Protein AF-A0A528AIV4-F1 (afdb_monomer_lite)

Structure (mmCIF, N/CA/C/O backbone):
data_AF-A0A528AIV4-F1
#
_entry.id   AF-A0A528AIV4-F1
#
loop_
_atom_site.group_PDB
_atom_site.id
_atom_site.type_symbol
_atom_site.label_atom_id
_atom_sit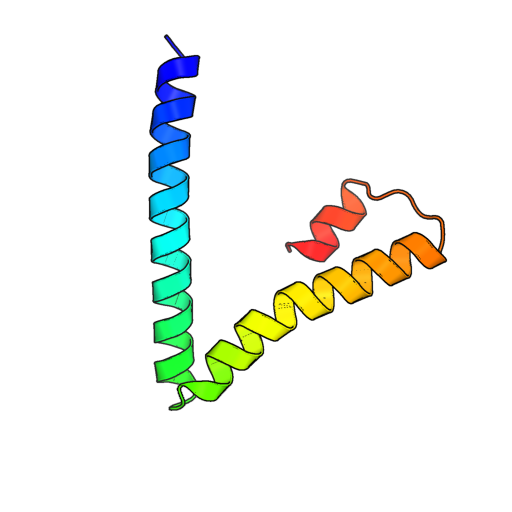e.label_alt_id
_atom_site.label_comp_id
_atom_site.label_asym_id
_atom_site.label_entity_id
_atom_site.label_seq_id
_atom_site.pdbx_PDB_ins_code
_atom_site.Cartn_x
_atom_site.Cartn_y
_atom_site.Cartn_z
_atom_site.occupancy
_atom_site.B_iso_or_equiv
_atom_site.auth_seq_id
_atom_site.auth_comp_id
_atom_site.auth_asym_id
_atom_site.auth_atom_id
_atom_site.pdbx_PDB_model_num
ATOM 1 N N . GLY A 1 1 ? -1.891 25.847 20.400 1.00 60.69 1 GLY A N 1
ATOM 2 C CA . GLY A 1 1 ? -0.450 25.528 20.327 1.00 60.69 1 GLY A CA 1
ATOM 3 C C . GLY A 1 1 ? -0.188 24.180 19.677 1.00 60.69 1 GLY A C 1
ATOM 4 O O . GLY A 1 1 ? 0.576 24.131 18.727 1.00 60.69 1 GLY A O 1
ATOM 5 N N . ILE A 1 2 ? -0.844 23.116 20.152 1.00 58.59 2 ILE A N 1
ATOM 6 C CA . ILE A 1 2 ? -0.652 21.723 19.702 1.00 58.59 2 ILE A CA 1
ATOM 7 C C . ILE A 1 2 ? -1.287 21.401 18.334 1.00 58.59 2 ILE A C 1
ATOM 9 O O . ILE A 1 2 ? -0.600 20.888 17.460 1.00 58.59 2 ILE A O 1
ATOM 13 N N . THR A 1 3 ? -2.514 21.861 18.066 1.00 67.44 3 THR A N 1
ATOM 14 C CA . THR A 1 3 ? -3.243 21.601 16.805 1.00 67.44 3 THR A CA 1
ATOM 15 C C . THR A 1 3 ? -2.527 22.141 15.559 1.00 67.44 3 THR A C 1
ATOM 17 O O . THR A 1 3 ? -2.571 21.537 14.495 1.00 67.44 3 THR A O 1
ATOM 20 N N . TYR A 1 4 ? -1.813 23.268 15.684 1.00 65.50 4 TYR A N 1
ATOM 21 C CA . TYR A 1 4 ? -1.016 23.832 14.587 1.00 65.50 4 TYR A CA 1
ATOM 22 C C . TYR A 1 4 ? 0.224 22.987 14.279 1.00 65.50 4 TYR A C 1
ATOM 24 O O . TYR A 1 4 ? 0.603 22.881 13.116 1.00 65.50 4 TYR A O 1
ATOM 32 N N . GLN A 1 5 ? 0.852 22.393 15.299 1.00 62.97 5 GLN A N 1
ATOM 33 C CA . GLN A 1 5 ? 1.995 21.499 15.118 1.00 62.97 5 GLN A CA 1
ATOM 34 C C . GLN A 1 5 ? 1.544 20.129 14.611 1.00 62.97 5 GLN A C 1
ATOM 36 O O . GLN A 1 5 ? 2.243 19.577 13.781 1.00 62.97 5 GLN A O 1
ATOM 41 N N . GLU A 1 6 ? 0.369 19.621 14.995 1.00 62.69 6 GLU A N 1
ATOM 42 C CA . GLU A 1 6 ? -0.228 18.417 14.386 1.00 62.69 6 GLU A CA 1
ATOM 43 C C . GLU A 1 6 ? -0.574 18.617 12.911 1.00 62.69 6 GLU A C 1
ATOM 45 O O . GLU A 1 6 ? -0.287 17.749 12.098 1.00 62.69 6 GLU A O 1
ATOM 50 N N . LEU A 1 7 ? -1.119 19.775 12.529 1.00 62.50 7 LEU A N 1
ATOM 51 C CA . LEU A 1 7 ? -1.376 20.087 11.119 1.00 62.50 7 LEU A CA 1
ATOM 52 C C . LEU A 1 7 ? -0.072 20.208 10.316 1.00 62.50 7 LEU A C 1
ATOM 54 O O . LEU A 1 7 ? 0.024 19.693 9.200 1.00 62.50 7 LEU A O 1
ATOM 58 N N . LYS A 1 8 ? 0.961 20.842 10.886 1.00 64.31 8 LYS A N 1
ATOM 59 C CA . LYS A 1 8 ? 2.278 20.970 10.239 1.00 64.31 8 LYS A CA 1
ATOM 60 C C . LYS A 1 8 ? 3.037 19.639 10.195 1.00 64.31 8 LYS A C 1
ATOM 62 O O . LYS A 1 8 ? 3.619 19.307 9.168 1.00 64.31 8 LYS A O 1
ATOM 67 N N . ALA A 1 9 ? 3.003 18.866 11.277 1.00 63.91 9 ALA A N 1
ATOM 68 C CA . ALA A 1 9 ? 3.611 17.544 11.373 1.00 63.91 9 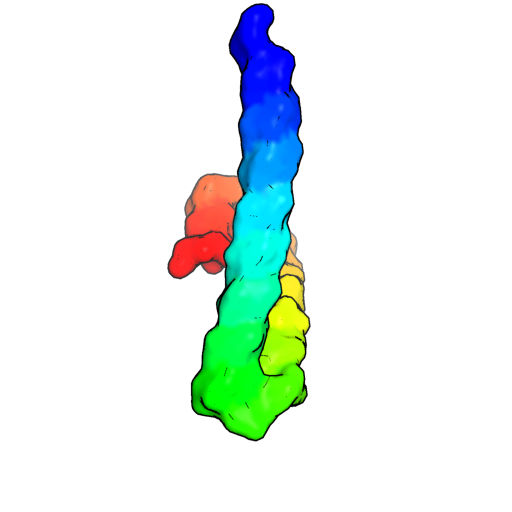ALA A CA 1
ATOM 69 C C . ALA A 1 9 ? 2.867 16.527 10.506 1.00 63.91 9 ALA A C 1
ATOM 71 O O . ALA A 1 9 ? 3.520 15.723 9.861 1.00 63.91 9 ALA A O 1
ATOM 72 N N . GLY A 1 10 ? 1.538 16.603 10.403 1.00 64.25 10 GLY A N 1
ATOM 73 C CA . GLY A 1 10 ? 0.733 15.791 9.489 1.00 64.25 10 GLY A CA 1
ATOM 74 C C . GLY A 1 10 ? 1.042 16.094 8.022 1.00 64.25 10 GLY A C 1
ATOM 75 O O . GLY A 1 10 ? 1.169 15.180 7.208 1.00 64.25 10 GLY A O 1
ATOM 76 N N . SER A 1 11 ? 1.261 17.371 7.691 1.00 70.56 11 SER A N 1
ATOM 77 C CA . SER A 1 11 ? 1.710 17.791 6.359 1.00 70.56 11 SER A CA 1
ATOM 78 C C . SER A 1 11 ? 3.101 17.235 6.019 1.00 70.56 11 SER A C 1
ATOM 80 O O . SER A 1 11 ? 3.287 16.655 4.949 1.00 70.56 11 SER A O 1
ATOM 82 N N . ILE A 1 12 ? 4.058 17.316 6.951 1.00 76.69 12 ILE A N 1
ATOM 83 C CA . ILE A 1 12 ? 5.402 16.739 6.772 1.00 76.69 12 ILE A CA 1
ATOM 84 C C . ILE A 1 12 ? 5.346 15.206 6.731 1.00 76.69 12 ILE A C 1
ATOM 86 O O . ILE A 1 12 ? 5.990 14.601 5.880 1.00 76.69 12 ILE A O 1
ATOM 90 N N . ALA A 1 13 ? 4.549 14.569 7.589 1.00 78.38 13 ALA A N 1
ATOM 91 C CA . ALA A 1 13 ? 4.378 13.118 7.621 1.00 78.38 13 ALA A CA 1
ATOM 92 C C . ALA A 1 13 ? 3.830 12.590 6.290 1.00 78.38 13 ALA A C 1
ATOM 94 O O . ALA A 1 13 ? 4.322 11.586 5.785 1.00 78.38 13 ALA A O 1
ATOM 95 N N . SER A 1 14 ? 2.885 13.308 5.678 1.00 80.25 14 SER A N 1
ATOM 96 C CA . SER A 1 14 ? 2.343 12.967 4.357 1.00 80.25 14 SER A CA 1
ATOM 97 C C . SER A 1 14 ? 3.419 13.030 3.265 1.00 80.25 14 SER A C 1
ATOM 99 O O . SER A 1 14 ? 3.507 12.137 2.424 1.00 80.25 14 SER A O 1
ATOM 101 N N . ILE A 1 15 ? 4.281 14.054 3.302 1.00 84.38 15 ILE A N 1
ATOM 102 C CA . ILE A 1 15 ? 5.407 14.209 2.364 1.00 84.38 15 ILE A CA 1
ATOM 103 C C . ILE A 1 15 ? 6.438 13.089 2.554 1.00 84.38 15 ILE A C 1
ATOM 105 O O . ILE A 1 15 ? 6.878 12.485 1.576 1.00 84.38 15 ILE A O 1
ATOM 109 N N . VAL A 1 16 ? 6.807 12.784 3.80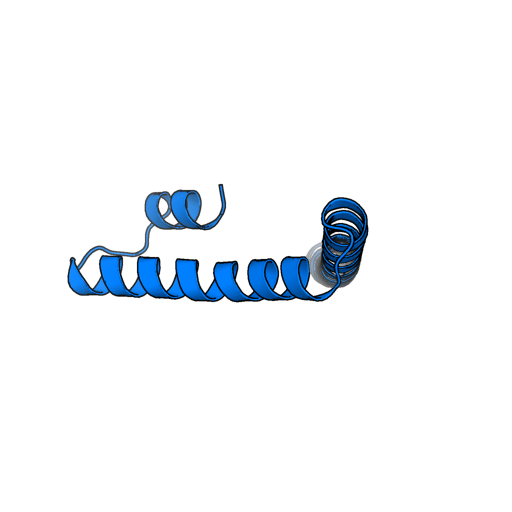1 1.00 88.00 16 VAL A N 1
ATOM 110 C CA . VAL A 1 16 ? 7.758 11.709 4.128 1.00 88.00 16 VAL A CA 1
ATOM 111 C C . VAL A 1 16 ? 7.205 10.347 3.707 1.00 88.00 16 VAL A C 1
ATOM 113 O O . VAL A 1 16 ? 7.943 9.550 3.133 1.00 88.00 16 VAL A O 1
ATOM 116 N N . PHE A 1 17 ? 5.912 10.093 3.915 1.00 84.56 17 PHE A N 1
ATOM 117 C CA . PHE A 1 17 ? 5.261 8.857 3.481 1.00 84.56 17 PHE A CA 1
ATOM 118 C C . PHE A 1 17 ? 5.244 8.724 1.951 1.00 84.56 17 PHE A C 1
ATOM 120 O O . PHE A 1 17 ? 5.569 7.664 1.417 1.00 84.56 17 PHE A O 1
ATOM 127 N N . GLY A 1 18 ? 4.947 9.813 1.233 1.00 87.88 18 GLY A N 1
ATOM 128 C CA . GLY A 1 18 ? 5.023 9.844 -0.230 1.00 87.88 18 GLY A CA 1
ATOM 129 C C . GLY A 1 18 ? 6.434 9.553 -0.751 1.00 87.88 18 GLY A C 1
ATOM 130 O O . GLY A 1 18 ? 6.607 8.733 -1.651 1.00 87.88 18 GLY A O 1
ATOM 131 N N . LEU A 1 19 ? 7.457 10.156 -0.140 1.00 87.69 19 LEU A N 1
ATOM 132 C CA . LEU A 1 19 ? 8.862 9.873 -0.452 1.00 87.69 19 LEU A CA 1
ATOM 133 C C . LEU A 1 19 ? 9.239 8.417 -0.156 1.00 87.69 19 LEU A C 1
ATOM 135 O O . LEU A 1 19 ? 9.889 7.781 -0.985 1.00 87.69 19 LEU A O 1
ATOM 139 N N . ALA A 1 20 ? 8.807 7.871 0.982 1.00 87.31 20 ALA A N 1
ATOM 140 C CA . ALA A 1 20 ? 9.041 6.473 1.333 1.00 87.31 20 ALA A CA 1
ATOM 141 C C . ALA A 1 20 ? 8.423 5.521 0.298 1.00 87.31 20 ALA A C 1
ATOM 143 O O . ALA A 1 20 ? 9.078 4.572 -0.128 1.00 87.31 20 ALA A O 1
ATOM 144 N N . MET A 1 21 ? 7.207 5.808 -0.175 1.00 86.06 21 MET A N 1
ATOM 145 C CA . MET A 1 21 ? 6.547 5.014 -1.214 1.00 86.06 21 MET A CA 1
ATOM 146 C C . MET A 1 21 ? 7.314 5.036 -2.544 1.00 86.06 21 MET A C 1
ATOM 148 O O . MET A 1 21 ? 7.481 3.988 -3.170 1.00 86.06 21 MET A O 1
ATOM 152 N N . VAL A 1 22 ? 7.846 6.194 -2.948 1.00 88.50 22 VAL A N 1
ATOM 153 C CA . VAL A 1 22 ? 8.711 6.300 -4.136 1.00 88.50 22 VAL A CA 1
ATOM 154 C C . VAL A 1 22 ? 9.994 5.487 -3.954 1.00 88.50 22 VAL A C 1
ATOM 156 O O . VAL A 1 22 ? 10.383 4.750 -4.857 1.00 88.50 22 VAL A O 1
ATOM 159 N N . PHE A 1 23 ? 10.636 5.569 -2.788 1.00 89.00 23 PHE A N 1
ATOM 160 C CA . PHE A 1 23 ? 11.841 4.789 -2.500 1.00 89.00 23 PHE A CA 1
ATOM 161 C C . PHE A 1 23 ? 11.582 3.282 -2.536 1.00 89.00 23 PHE A C 1
ATOM 163 O O . PHE A 1 23 ? 12.354 2.555 -3.156 1.00 89.00 23 PHE A O 1
ATOM 170 N N . VAL A 1 24 ? 1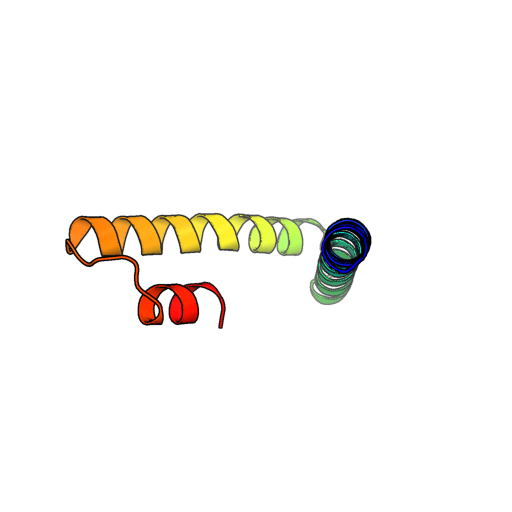0.485 2.811 -1.938 1.00 87.50 24 VAL A N 1
ATOM 171 C CA . VAL A 1 24 ? 10.086 1.397 -1.999 1.00 87.50 24 VAL A CA 1
ATOM 172 C C . VAL A 1 24 ? 9.861 0.966 -3.448 1.00 87.50 24 VAL A C 1
ATOM 174 O O . VAL A 1 24 ? 10.384 -0.068 -3.855 1.00 87.50 24 VAL A O 1
ATOM 177 N N . PHE A 1 25 ? 9.165 1.773 -4.254 1.00 86.12 25 PHE A N 1
ATOM 178 C CA . PHE A 1 25 ? 8.976 1.487 -5.677 1.00 86.12 25 PHE A CA 1
ATOM 179 C C . PHE A 1 25 ? 10.311 1.349 -6.422 1.00 86.12 25 PHE A C 1
ATOM 181 O O . PHE A 1 25 ? 10.503 0.381 -7.155 1.00 86.12 25 PHE A O 1
ATOM 188 N N . LEU A 1 26 ? 11.249 2.279 -6.212 1.00 87.00 26 LEU A N 1
ATOM 189 C CA . LEU A 1 26 ? 12.563 2.253 -6.862 1.00 87.00 26 LEU A CA 1
ATOM 190 C C . LEU A 1 26 ? 13.417 1.061 -6.409 1.00 87.00 26 LEU A C 1
ATOM 192 O O . LEU A 1 26 ? 14.084 0.445 -7.238 1.00 87.00 26 LEU A O 1
ATOM 196 N N . ILE A 1 27 ? 13.375 0.707 -5.122 1.00 88.06 27 ILE A N 1
ATOM 197 C CA . ILE A 1 27 ? 14.081 -0.464 -4.583 1.00 88.06 27 ILE A CA 1
ATOM 198 C C . ILE A 1 27 ? 13.518 -1.749 -5.189 1.00 88.06 27 ILE A C 1
ATOM 200 O O . ILE A 1 27 ? 14.290 -2.588 -5.645 1.00 88.06 27 ILE A O 1
ATOM 204 N N . LEU A 1 28 ? 12.191 -1.893 -5.251 1.00 85.00 28 LEU A N 1
ATOM 205 C CA . LEU A 1 28 ? 11.555 -3.047 -5.890 1.00 85.00 28 LEU A CA 1
ATOM 206 C C . LEU A 1 28 ? 11.863 -3.086 -7.394 1.00 85.00 28 LEU A C 1
ATOM 208 O O . LEU A 1 28 ? 12.106 -4.161 -7.932 1.00 85.00 28 LEU A O 1
ATOM 212 N N . ALA A 1 29 ? 11.900 -1.937 -8.075 1.00 83.38 29 ALA A N 1
ATOM 213 C CA . ALA A 1 29 ? 12.246 -1.865 -9.497 1.00 83.38 29 ALA A CA 1
ATOM 214 C C . ALA A 1 29 ? 13.682 -2.323 -9.761 1.00 83.38 29 ALA A C 1
ATOM 216 O O . ALA A 1 29 ? 13.924 -3.080 -10.700 1.00 83.38 29 ALA A O 1
ATOM 217 N N . ALA A 1 30 ? 14.617 -1.903 -8.908 1.00 85.31 30 ALA A N 1
ATOM 218 C CA . ALA A 1 30 ? 16.000 -2.354 -8.960 1.00 85.31 30 ALA A CA 1
ATOM 219 C C . ALA A 1 30 ? 16.131 -3.844 -8.596 1.00 85.31 30 ALA A C 1
ATOM 221 O O . ALA A 1 30 ? 16.898 -4.556 -9.235 1.00 85.31 30 ALA A O 1
ATOM 222 N N . GLN A 1 31 ? 15.370 -4.329 -7.610 1.00 84.75 31 GLN A N 1
ATOM 223 C CA . GLN A 1 31 ? 15.407 -5.724 -7.162 1.00 84.75 31 GLN A CA 1
ATOM 224 C C . GLN A 1 31 ? 14.834 -6.700 -8.196 1.00 84.75 31 GLN A C 1
ATOM 226 O O . GLN A 1 31 ? 15.390 -7.777 -8.388 1.00 84.75 31 GLN A O 1
ATOM 231 N N . TYR A 1 32 ? 13.722 -6.348 -8.842 1.00 82.00 32 TYR A N 1
ATOM 232 C CA . TYR A 1 32 ? 13.078 -7.183 -9.858 1.00 82.00 32 TYR A CA 1
ATOM 233 C C . TYR A 1 32 ? 13.619 -6.942 -11.274 1.00 82.00 32 TYR A C 1
ATOM 235 O O . TYR A 1 32 ? 13.066 -7.497 -12.223 1.00 82.00 32 TYR A O 1
ATOM 243 N N . GLU A 1 33 ? 14.638 -6.084 -11.422 1.00 82.00 33 GLU A N 1
ATOM 244 C CA . GLU A 1 33 ? 15.232 -5.665 -12.704 1.00 82.00 33 GLU A CA 1
ATOM 245 C C . GLU A 1 33 ? 14.189 -5.183 -13.734 1.00 82.00 33 GLU A C 1
ATOM 247 O O . GLU A 1 33 ? 14.396 -5.210 -14.947 1.00 82.00 33 GLU A O 1
ATOM 252 N N . SER A 1 34 ? 13.023 -4.752 -13.255 1.00 77.00 34 SER A N 1
ATOM 253 C CA . SER A 1 34 ? 11.837 -4.532 -14.070 1.00 77.00 34 SER A CA 1
ATOM 254 C C . SER A 1 34 ? 10.962 -3.462 -13.446 1.00 77.00 34 SER A C 1
ATOM 256 O O . SER A 1 34 ? 10.699 -3.463 -12.248 1.00 77.00 34 SER A O 1
ATOM 258 N N . TRP A 1 35 ? 10.455 -2.569 -14.291 1.00 77.81 35 TRP A N 1
ATOM 259 C CA . TRP A 1 35 ? 9.555 -1.483 -13.902 1.00 77.81 35 TRP A CA 1
ATOM 260 C C . TRP A 1 35 ? 8.094 -1.941 -13.813 1.00 77.81 35 TRP A C 1
ATOM 262 O O . TRP A 1 35 ? 7.274 -1.287 -13.172 1.00 77.81 35 TRP A O 1
ATOM 272 N N . ALA A 1 36 ? 7.761 -3.075 -14.437 1.00 82.62 36 ALA A N 1
ATOM 273 C CA . ALA A 1 36 ? 6.402 -3.605 -14.465 1.00 82.62 36 ALA A CA 1
ATOM 274 C C . ALA A 1 36 ? 6.041 -4.330 -13.160 1.00 82.62 36 ALA A C 1
ATOM 276 O O . ALA A 1 36 ? 4.938 -4.158 -12.642 1.00 82.62 36 ALA A O 1
ATOM 277 N N . MET A 1 37 ? 6.979 -5.101 -12.599 1.00 82.12 37 MET A N 1
ATOM 278 C CA . MET A 1 37 ? 6.747 -5.894 -11.384 1.00 82.12 37 MET A CA 1
ATOM 279 C C . MET A 1 37 ? 6.379 -5.026 -10.161 1.00 82.12 37 MET A C 1
ATOM 281 O O . MET A 1 37 ? 5.365 -5.313 -9.527 1.00 82.12 37 MET A O 1
ATOM 285 N N . PRO A 1 38 ? 7.084 -3.919 -9.852 1.00 80.62 38 PRO A N 1
ATOM 286 C CA . PRO A 1 38 ? 6.732 -3.035 -8.738 1.00 80.62 38 PRO A CA 1
ATOM 287 C C . PRO A 1 38 ? 5.370 -2.371 -8.920 1.00 80.62 38 PRO A C 1
ATOM 289 O O . PRO A 1 38 ? 4.629 -2.205 -7.956 1.00 80.62 38 PRO A O 1
ATOM 292 N N . PHE A 1 39 ? 5.017 -2.016 -10.159 1.00 83.06 39 PHE A N 1
ATOM 293 C CA . PHE A 1 39 ? 3.716 -1.432 -10.468 1.00 83.06 39 PHE A CA 1
ATOM 294 C C . PHE A 1 39 ? 2.581 -2.441 -10.243 1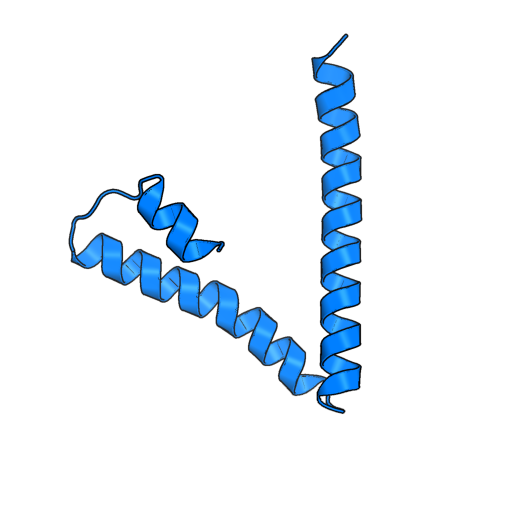.00 83.06 39 PHE A C 1
ATOM 296 O O . PHE A 1 39 ? 1.552 -2.095 -9.662 1.00 83.06 39 PHE A O 1
ATOM 303 N N . MET A 1 40 ? 2.790 -3.707 -10.624 1.00 85.44 40 MET A N 1
ATOM 304 C CA . MET A 1 40 ? 1.847 -4.788 -10.327 1.00 85.44 40 MET A CA 1
ATOM 305 C C . MET A 1 40 ? 1.692 -5.018 -8.823 1.00 85.44 40 MET A C 1
ATOM 307 O O . MET A 1 40 ? 0.565 -5.168 -8.359 1.00 85.44 40 MET A O 1
ATOM 311 N N . VAL A 1 41 ? 2.785 -4.994 -8.053 1.00 85.25 41 VAL A N 1
ATOM 312 C CA . VAL A 1 41 ? 2.730 -5.106 -6.585 1.00 85.25 41 VAL A CA 1
ATOM 313 C C . VAL A 1 41 ? 1.936 -3.944 -5.984 1.00 85.25 41 VAL A C 1
ATOM 315 O O . VAL A 1 41 ? 1.052 -4.173 -5.159 1.00 85.25 41 VAL A O 1
ATOM 318 N N . LEU A 1 42 ? 2.175 -2.712 -6.443 1.00 85.88 42 LEU A N 1
ATOM 319 C CA . LEU A 1 42 ? 1.464 -1.529 -5.951 1.00 85.88 42 LEU A CA 1
ATOM 320 C C . LEU A 1 42 ? -0.049 -1.594 -6.221 1.00 85.88 42 LEU A C 1
ATOM 322 O O . LEU A 1 42 ? -0.828 -1.122 -5.400 1.00 85.88 42 LEU A O 1
ATOM 326 N N . LEU A 1 43 ? -0.469 -2.185 -7.348 1.00 86.88 43 LEU A N 1
ATOM 327 C CA . LEU A 1 43 ? -1.880 -2.412 -7.691 1.00 86.88 43 LEU A CA 1
ATOM 328 C C . LEU A 1 43 ? -2.489 -3.638 -6.995 1.00 86.88 43 LEU A C 1
ATOM 330 O O . LEU A 1 43 ? -3.690 -3.657 -6.721 1.00 86.88 43 LEU A O 1
ATOM 334 N N . ALA A 1 44 ? -1.682 -4.654 -6.692 1.00 87.69 44 ALA A N 1
ATOM 335 C CA . ALA A 1 44 ? -2.138 -5.853 -5.998 1.00 87.69 44 ALA A CA 1
ATOM 336 C C . ALA A 1 44 ? -2.560 -5.550 -4.553 1.00 87.69 44 ALA A C 1
ATOM 338 O O . ALA A 1 44 ? -3.529 -6.134 -4.078 1.00 87.69 44 ALA A O 1
ATOM 339 N N . VAL A 1 45 ? -1.891 -4.611 -3.875 1.00 88.38 45 VAL A N 1
ATOM 340 C CA . VAL A 1 45 ? -2.217 -4.204 -2.495 1.00 88.38 45 VAL A CA 1
ATOM 341 C C . VAL A 1 45 ? -3.655 -3.670 -2.347 1.00 88.38 45 VAL A C 1
ATOM 343 O O . VAL A 1 45 ? -4.411 -4.243 -1.560 1.00 88.38 45 VAL A O 1
ATOM 346 N N . PRO A 1 46 ? -4.104 -2.631 -3.085 1.00 87.12 46 PRO A N 1
ATOM 347 C CA . PRO A 1 46 ? -5.479 -2.149 -2.985 1.00 87.12 46 PRO A CA 1
ATOM 348 C C . PRO A 1 46 ? -6.494 -3.189 -3.468 1.00 87.12 46 PRO A C 1
ATOM 350 O O . PRO A 1 46 ? -7.589 -3.261 -2.916 1.00 87.12 46 PRO A O 1
ATOM 353 N N . LEU A 1 47 ? -6.138 -4.032 -4.444 1.00 91.19 47 LEU A N 1
ATOM 354 C CA . LEU A 1 47 ? -6.997 -5.132 -4.881 1.00 91.19 47 LEU A CA 1
ATOM 355 C C . LEU A 1 47 ? -7.179 -6.191 -3.777 1.00 91.19 47 LEU A C 1
ATOM 357 O O . LEU A 1 47 ? -8.295 -6.662 -3.558 1.00 91.19 47 LEU A O 1
ATOM 361 N N . ALA A 1 48 ? -6.111 -6.538 -3.055 1.00 88.31 48 ALA A N 1
ATOM 362 C CA . ALA A 1 48 ? -6.148 -7.475 -1.935 1.00 88.31 48 ALA A CA 1
ATOM 363 C C . ALA A 1 48 ? -6.959 -6.915 -0.759 1.00 88.31 48 ALA A C 1
ATOM 365 O O . ALA A 1 48 ? -7.824 -7.611 -0.228 1.00 88.31 48 ALA A O 1
ATOM 366 N N . LEU A 1 49 ? -6.745 -5.641 -0.410 1.00 89.88 49 LEU A N 1
ATOM 367 C CA . LEU A 1 49 ? -7.540 -4.925 0.594 1.00 89.88 49 LEU A CA 1
ATOM 368 C C . LEU A 1 49 ? -9.022 -4.891 0.220 1.00 89.88 49 LEU A C 1
ATOM 370 O O . LEU A 1 49 ? -9.878 -5.160 1.060 1.00 89.88 49 LEU A O 1
ATOM 374 N N . PHE A 1 50 ? -9.333 -4.611 -1.047 1.00 89.94 50 PHE A N 1
ATOM 375 C CA . PHE A 1 50 ? -10.704 -4.628 -1.545 1.00 89.94 50 PHE A CA 1
ATOM 376 C C . PHE A 1 50 ? -11.329 -6.023 -1.430 1.00 89.94 50 PHE A C 1
ATOM 378 O O . PHE A 1 50 ? -12.443 -6.156 -0.925 1.00 89.94 50 PHE A O 1
ATOM 385 N N . GLY A 1 51 ? -10.609 -7.073 -1.832 1.00 89.81 51 GLY A N 1
ATOM 386 C CA . GLY A 1 51 ? -11.069 -8.455 -1.687 1.00 89.81 51 GLY A CA 1
ATOM 387 C C . GLY A 1 51 ? -11.325 -8.835 -0.227 1.00 89.81 51 GLY A C 1
ATOM 388 O O . GLY A 1 51 ? -12.365 -9.413 0.090 1.00 89.81 51 GLY A O 1
ATOM 389 N N . ALA A 1 52 ? -10.421 -8.455 0.675 1.00 87.81 52 ALA A N 1
ATOM 390 C CA . ALA A 1 52 ? -10.564 -8.712 2.101 1.00 87.81 52 ALA A CA 1
ATOM 391 C C . ALA A 1 52 ? -11.753 -7.941 2.703 1.00 87.81 52 ALA A C 1
ATOM 393 O O . ALA A 1 52 ? -12.552 -8.514 3.442 1.00 87.81 52 ALA A O 1
ATOM 394 N N . PHE A 1 53 ? -11.945 -6.679 2.314 1.00 89.31 53 PHE A N 1
ATOM 395 C CA . PHE A 1 53 ? -13.103 -5.872 2.696 1.00 89.31 53 PHE A CA 1
ATOM 396 C C . PHE A 1 53 ? -14.424 -6.493 2.219 1.00 89.31 53 PHE A C 1
ATOM 398 O O . PHE A 1 53 ? -15.353 -6.651 3.010 1.00 89.31 53 PHE A O 1
ATOM 405 N N . VAL A 1 54 ? -14.503 -6.915 0.952 1.00 89.81 54 VAL A N 1
ATOM 406 C CA . VAL A 1 54 ? -15.688 -7.592 0.399 1.00 89.81 54 VAL A CA 1
ATOM 407 C C . VAL A 1 54 ? -15.967 -8.905 1.133 1.00 89.81 54 VAL A C 1
ATOM 409 O O . VAL A 1 54 ? -17.121 -9.191 1.450 1.00 89.81 54 VAL A O 1
ATOM 412 N N . ALA A 1 55 ? -14.934 -9.681 1.463 1.00 89.06 55 ALA A N 1
ATOM 413 C CA . ALA A 1 55 ? -15.088 -10.919 2.222 1.00 89.06 55 ALA A CA 1
ATOM 414 C C . ALA A 1 55 ? -15.622 -10.673 3.646 1.00 89.06 55 ALA A C 1
ATOM 416 O O . ALA A 1 55 ? -16.498 -11.410 4.106 1.00 89.06 55 ALA A O 1
ATOM 417 N N . LEU A 1 56 ? -15.147 -9.626 4.332 1.00 89.62 56 LEU A N 1
ATOM 418 C CA . LEU A 1 56 ? -15.671 -9.224 5.644 1.00 89.62 56 LEU A CA 1
ATOM 419 C C . LEU A 1 56 ? -17.134 -8.774 5.556 1.00 89.62 56 LEU A C 1
ATOM 421 O O . LEU A 1 56 ? -17.948 -9.198 6.381 1.00 89.62 56 LEU A O 1
ATOM 425 N N . LEU A 1 57 ? -17.476 -7.989 4.529 1.00 87.25 57 LEU A N 1
ATOM 426 C CA . LEU A 1 57 ? -18.851 -7.560 4.269 1.00 87.25 57 LEU A CA 1
ATOM 427 C C . LEU A 1 57 ? -19.781 -8.748 4.005 1.00 87.25 57 LEU A C 1
ATOM 429 O O . LEU A 1 57 ? -20.858 -8.817 4.593 1.00 87.25 57 LEU A O 1
ATOM 433 N N . MET A 1 58 ? -19.362 -9.707 3.175 1.00 89.69 58 MET A N 1
ATOM 434 C CA . MET A 1 58 ? -20.130 -10.931 2.909 1.00 89.69 58 MET A CA 1
ATOM 435 C C . MET A 1 58 ? -20.339 -11.771 4.170 1.00 89.69 58 MET A C 1
ATOM 437 O O . MET A 1 58 ? -21.375 -12.413 4.325 1.00 89.69 58 MET A O 1
ATOM 441 N N . ARG A 1 59 ? -19.368 -11.755 5.086 1.00 87.50 59 ARG A N 1
ATOM 442 C CA . ARG A 1 59 ? -19.447 -12.462 6.367 1.00 87.50 59 ARG A CA 1
ATOM 443 C C . ARG A 1 59 ? -20.255 -11.695 7.426 1.00 87.50 59 ARG A C 1
ATOM 445 O O . ARG A 1 59 ? -20.454 -12.224 8.516 1.00 87.50 59 ARG A O 1
ATOM 452 N N . GLY A 1 60 ? -20.715 -10.475 7.126 1.00 85.62 60 GLY A N 1
ATOM 453 C CA . GLY A 1 60 ? -21.455 -9.615 8.057 1.00 85.62 60 GLY A CA 1
ATOM 454 C C . GLY A 1 60 ? -20.635 -9.185 9.276 1.00 85.62 60 GLY A C 1
ATOM 455 O O . GLY A 1 60 ? -21.206 -8.815 10.301 1.00 85.62 60 GLY A O 1
ATOM 456 N N . MET A 1 61 ? -19.303 -9.276 9.195 1.00 82.62 61 MET A N 1
ATOM 457 C CA . MET A 1 61 ? -18.420 -8.916 10.301 1.00 82.62 61 MET A CA 1
ATOM 458 C C . MET A 1 61 ? -18.141 -7.417 10.277 1.00 82.62 61 MET A C 1
ATOM 460 O O . MET A 1 61 ? -17.968 -6.815 9.217 1.00 82.62 61 MET A O 1
ATOM 464 N N . GLN A 1 62 ? -18.101 -6.811 11.460 1.00 83.38 62 GLN A N 1
ATOM 465 C CA . GLN A 1 62 ? -17.748 -5.404 11.594 1.00 83.38 62 GLN A CA 1
ATOM 466 C C . GLN A 1 62 ? -16.251 -5.224 11.352 1.00 83.38 62 GLN A C 1
ATOM 468 O O . GLN A 1 62 ? -15.447 -6.054 11.767 1.00 83.38 62 GLN A O 1
ATOM 473 N N . ILE A 1 63 ? -15.886 -4.123 10.698 1.00 86.56 63 ILE A N 1
ATOM 474 C CA . ILE A 1 63 ? -14.485 -3.751 10.503 1.00 86.56 63 ILE A CA 1
ATOM 475 C C . ILE A 1 63 ? -13.995 -3.129 11.798 1.00 86.56 63 ILE A C 1
ATOM 477 O O . ILE A 1 63 ? -14.237 -1.959 12.094 1.00 86.56 63 ILE A O 1
ATOM 481 N N . ASP A 1 64 ? -13.334 -3.959 12.580 1.00 87.88 64 ASP A N 1
ATOM 482 C CA . ASP A 1 64 ? -12.799 -3.652 13.890 1.00 87.88 64 ASP A CA 1
ATOM 483 C C . ASP A 1 64 ? -11.264 -3.564 13.863 1.00 87.88 64 ASP A C 1
ATOM 485 O O . ASP A 1 64 ? -10.618 -3.663 12.815 1.00 87.88 64 ASP A O 1
ATOM 489 N N . VAL A 1 65 ? -10.659 -3.358 15.034 1.00 86.62 65 VAL A N 1
ATOM 490 C CA . VAL A 1 65 ? -9.199 -3.237 15.177 1.00 86.62 65 VAL A CA 1
ATOM 491 C C . VAL A 1 65 ? -8.479 -4.507 14.702 1.00 86.62 65 VAL A C 1
ATOM 493 O O . VAL A 1 65 ? -7.421 -4.401 14.088 1.00 86.62 65 VAL A O 1
ATOM 496 N N . TYR A 1 66 ? -9.058 -5.698 14.902 1.00 85.25 66 TYR A N 1
ATOM 497 C CA . TYR A 1 66 ? -8.477 -6.953 14.408 1.00 85.25 66 TYR A CA 1
ATOM 498 C C . TYR A 1 66 ? -8.455 -7.013 12.876 1.00 85.25 66 TYR A C 1
ATOM 500 O O . TYR A 1 66 ? -7.447 -7.410 12.289 1.00 85.25 66 TYR A O 1
ATOM 508 N N . SER A 1 67 ? -9.528 -6.555 12.228 1.00 85.06 67 SER A N 1
ATOM 509 C CA . SER A 1 67 ? -9.596 -6.441 10.768 1.00 85.06 67 SER A CA 1
ATOM 510 C C . SER A 1 67 ? -8.558 -5.453 10.215 1.00 85.06 67 SER A C 1
ATOM 512 O O . SER A 1 67 ? -7.922 -5.733 9.203 1.00 85.06 67 SER A O 1
ATOM 514 N N . GLN A 1 68 ? -8.327 -4.326 10.899 1.00 83.69 68 GLN A N 1
ATOM 515 C CA . GLN A 1 68 ? -7.318 -3.332 10.500 1.00 83.69 68 GLN A CA 1
ATOM 516 C C . GLN A 1 68 ? -5.885 -3.847 10.646 1.00 83.69 68 GLN A C 1
ATOM 518 O O . GLN A 1 68 ? -5.052 -3.576 9.783 1.00 83.69 68 GLN A O 1
ATOM 523 N N . ILE A 1 69 ? -5.600 -4.613 11.704 1.00 85.00 69 ILE A N 1
ATOM 524 C CA . ILE A 1 69 ? -4.296 -5.263 11.872 1.00 85.00 69 ILE A CA 1
ATOM 525 C C . ILE A 1 69 ? -4.041 -6.206 10.692 1.00 85.00 69 ILE A C 1
ATOM 527 O O . ILE A 1 69 ? -2.995 -6.097 10.069 1.00 85.00 69 ILE A O 1
ATOM 531 N N . GLY A 1 70 ? -5.012 -7.043 10.309 1.00 82.62 70 GLY A N 1
ATOM 532 C CA . GLY A 1 70 ? -4.867 -7.946 9.157 1.00 82.62 70 GLY A 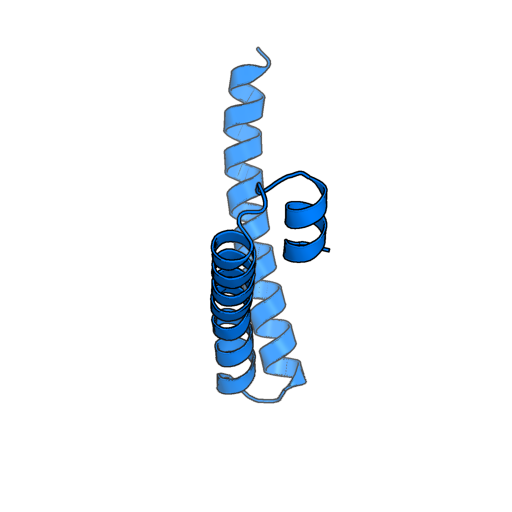CA 1
ATOM 533 C C . GLY A 1 70 ? -4.764 -7.257 7.787 1.00 82.62 70 GLY A C 1
ATOM 534 O O . GLY A 1 70 ? -4.396 -7.900 6.810 1.00 82.62 70 GLY A O 1
ATOM 535 N N . PHE A 1 71 ? -5.104 -5.970 7.691 1.00 83.25 71 PHE A N 1
ATOM 536 C CA . PHE A 1 71 ? -4.975 -5.174 6.468 1.00 83.25 71 PHE A CA 1
ATOM 537 C C . PHE A 1 71 ? -3.613 -4.486 6.330 1.00 83.25 71 PHE A C 1
ATOM 539 O O . PHE A 1 71 ? -3.218 -4.154 5.213 1.00 83.25 71 PHE A O 1
ATOM 546 N N . VAL A 1 72 ? -2.928 -4.222 7.446 1.00 77.06 72 VAL A N 1
ATOM 547 C CA . VAL A 1 72 ? -1.752 -3.336 7.493 1.00 77.06 72 VAL A CA 1
ATOM 548 C C . VAL A 1 72 ? -0.478 -4.050 7.958 1.00 77.06 72 VAL A C 1
ATOM 550 O O . VAL A 1 72 ? 0.598 -3.682 7.489 1.00 77.06 72 VAL A O 1
ATOM 553 N N . MET A 1 73 ? -0.583 -5.021 8.874 1.00 58.41 73 MET A N 1
ATOM 554 C CA . MET A 1 73 ? 0.542 -5.799 9.423 1.00 58.41 73 MET A CA 1
ATOM 555 C C . MET A 1 73 ? 0.761 -7.088 8.636 1.00 58.41 73 MET A C 1
ATOM 557 O O . MET A 1 73 ? 1.945 -7.429 8.424 1.00 58.41 73 MET A O 1
#

pLDDT: mean 81.85, std 8.85, range [58.41, 91.19]

Foldseek 3Di:
DVVVVCVVVVVVVVVVVVVVLVVVLVVVCVVVVHNVVSVVVVVVLVVVVVVLVVVCVVVVHDCDPVVVVVSPD

Radius of gyration: 16.79 Å; chains: 1; bounding box: 38×38×35 Å

Secondary structure (DSSP, 8-state):
-HHHHHHHHHHHHHHHHHHHHHHHHHHHHHHTT-SHHHHHHHHHHHHHHHHHHHHHHHTT----HHHHHHHH-

Sequence (73 aa):
GITYQELKAGSIASIVFGLAMVFVFLILAAQYESWAMPFMVLLAVPLALFGAFVALLMRGMQIDVYSQIGFVM